Protein AF-B0E3B0-F1 (afdb_monomer_lite)

Sequence (102 aa):
MNGLGTLAKTVGEEAWDVDTEVPWGCEVCIDTYPLHRCSPLITDQEACSTLSWAALRRNLSAHAESNLAIVVGGTKDEVVLKLEGSLRTRTLDSLVRRMIGN

Foldseek 3Di:
DCDQLNVLVVCVVVVPQAADADDPVCPVVVVPQCLDADDDAPLDLVCLVVDDLVVLLVNLVSVCVRPVVRDRDDDSVVSSVSSSVSSSVSVSVVSSVVNHPD

Organism: Laccaria bicolor (strain S238N-H82 / ATCC MYA-4686) (NCBI:txid486041)

Radius of gyration: 15.37 Å; chains: 1; bounding box: 37×23×40 Å

Secondary structure (DSSP, 8-state):
---HHHHHHHHHHHT-----PPPGGGHHHHHTS-----S-----TGGGGGS-HHHHHHHHHHHHHT-TT----S-HHHHHHHHHHHHHHHHHHHHHHHHH--

pLDDT: mean 72.77, std 10.2, range [41.81, 87.81]

Structure (mmCIF, N/CA/C/O backbone):
data_AF-B0E3B0-F1
#
_entry.id   AF-B0E3B0-F1
#
loop_
_atom_site.group_PDB
_atom_site.id
_atom_site.type_symbol
_atom_site.label_atom_id
_atom_site.label_alt_id
_atom_site.label_comp_id
_atom_site.label_asym_id
_atom_site.label_entity_id
_atom_site.label_seq_id
_atom_site.pdbx_PDB_ins_code
_atom_site.Cartn_x
_atom_site.Cartn_y
_atom_site.Cartn_z
_atom_site.occupancy
_atom_site.B_iso_or_equiv
_atom_site.auth_seq_id
_atom_site.auth_comp_id
_atom_site.auth_asym_id
_atom_site.auth_atom_id
_atom_site.pdbx_PDB_model_num
ATOM 1 N N . MET A 1 1 ? -2.358 11.701 -14.394 1.00 41.81 1 MET A N 1
ATOM 2 C CA . MET A 1 1 ? -0.928 11.355 -14.538 1.00 41.81 1 MET A CA 1
ATOM 3 C C . MET A 1 1 ? -0.867 9.946 -15.088 1.00 41.81 1 MET A C 1
ATOM 5 O O . MET A 1 1 ? -1.296 9.031 -14.400 1.00 41.81 1 MET A O 1
ATOM 9 N N . ASN A 1 2 ? -0.423 9.808 -16.334 1.00 53.09 2 ASN A N 1
ATOM 10 C CA . ASN A 1 2 ? -0.334 8.534 -17.043 1.00 53.09 2 ASN A CA 1
ATOM 11 C C . ASN A 1 2 ? 1.039 7.942 -16.707 1.00 53.09 2 ASN A C 1
ATOM 13 O O . ASN A 1 2 ? 2.048 8.445 -17.192 1.00 53.09 2 ASN A O 1
ATOM 17 N N . GLY A 1 3 ? 1.085 6.975 -15.791 1.00 72.50 3 GLY A N 1
ATOM 18 C CA . GLY A 1 3 ? 2.326 6.339 -15.333 1.00 72.50 3 GLY A CA 1
ATOM 19 C C . GLY A 1 3 ? 2.348 4.842 -15.635 1.00 72.50 3 GLY A C 1
ATOM 20 O O . GLY A 1 3 ? 1.342 4.283 -16.074 1.00 72.50 3 GLY A O 1
ATOM 21 N N . LEU A 1 4 ? 3.474 4.185 -15.342 1.00 73.50 4 LEU A N 1
ATOM 22 C CA . LEU A 1 4 ? 3.680 2.745 -15.567 1.00 73.50 4 LEU A CA 1
ATOM 23 C C . LEU A 1 4 ? 2.559 1.875 -14.982 1.00 73.50 4 LEU A C 1
ATOM 25 O O . LEU A 1 4 ? 2.110 0.948 -15.639 1.00 73.50 4 LEU A O 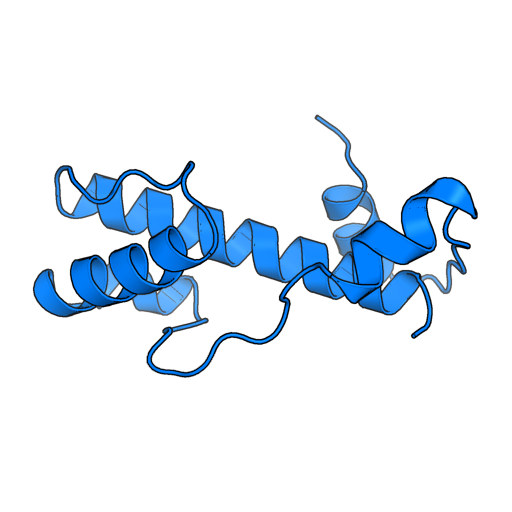1
ATOM 29 N N . GLY A 1 5 ? 2.028 2.213 -13.804 1.00 70.69 5 GLY A N 1
ATOM 30 C CA . GLY A 1 5 ? 0.897 1.483 -13.224 1.00 70.69 5 GLY A CA 1
ATOM 31 C C . GLY A 1 5 ? -0.390 1.565 -14.057 1.00 70.69 5 GLY A C 1
ATOM 32 O O . GLY A 1 5 ? -1.127 0.591 -14.156 1.00 70.69 5 GLY A O 1
ATOM 33 N N . THR A 1 6 ? -0.669 2.705 -14.698 1.00 76.06 6 THR A N 1
ATOM 34 C CA . THR A 1 6 ? -1.829 2.839 -15.598 1.00 76.06 6 THR A CA 1
ATOM 35 C C . THR A 1 6 ? -1.637 2.005 -16.859 1.00 76.06 6 THR A C 1
ATOM 37 O O . THR A 1 6 ? -2.561 1.301 -17.251 1.00 76.06 6 THR A O 1
ATOM 40 N N . LEU A 1 7 ? -0.431 2.029 -17.435 1.00 77.25 7 LEU A N 1
ATOM 41 C CA . LEU A 1 7 ? -0.068 1.180 -18.570 1.00 77.25 7 LEU A CA 1
ATOM 42 C C . LEU A 1 7 ? -0.208 -0.305 -18.210 1.00 77.25 7 LEU A C 1
ATOM 44 O O . LEU A 1 7 ? -0.860 -1.042 -18.935 1.00 77.25 7 LEU A O 1
ATOM 48 N N . ALA A 1 8 ? 0.322 -0.723 -17.059 1.00 74.62 8 ALA A N 1
ATOM 49 C CA . ALA A 1 8 ? 0.277 -2.112 -16.616 1.00 74.62 8 ALA A CA 1
ATOM 50 C C . ALA A 1 8 ? -1.143 -2.621 -16.366 1.00 74.62 8 ALA A C 1
ATOM 52 O O . ALA A 1 8 ? -1.455 -3.775 -16.657 1.00 74.62 8 ALA A O 1
ATOM 53 N N . LYS A 1 9 ? -2.026 -1.747 -15.871 1.00 77.56 9 LYS A N 1
ATOM 54 C CA . LYS A 1 9 ? -3.450 -2.056 -15.763 1.00 77.56 9 LYS A CA 1
ATOM 55 C C . LYS A 1 9 ? -4.065 -2.317 -17.144 1.00 77.56 9 LYS A C 1
ATOM 57 O O . LYS A 1 9 ? -4.681 -3.360 -17.324 1.00 77.56 9 LYS A O 1
ATOM 62 N N . THR A 1 10 ? -3.866 -1.414 -18.105 1.00 76.88 10 THR A N 1
ATOM 63 C CA . THR A 1 10 ? -4.419 -1.549 -19.464 1.00 76.88 10 THR A CA 1
ATOM 64 C C . THR A 1 10 ? -3.860 -2.772 -20.193 1.00 76.88 10 THR A C 1
ATOM 66 O O . THR A 1 10 ? -4.628 -3.559 -20.729 1.00 76.88 10 THR A O 1
ATOM 69 N N . VAL A 1 11 ? -2.544 -2.995 -20.133 1.00 75.69 11 VAL A N 1
ATOM 70 C CA . VAL A 1 11 ? -1.880 -4.176 -20.713 1.00 75.69 11 VAL A CA 1
ATOM 71 C C . VAL A 1 11 ? -2.444 -5.472 -20.120 1.00 75.69 11 VAL A C 1
ATOM 73 O O . VAL A 1 11 ? -2.727 -6.419 -20.852 1.00 75.69 11 VAL A O 1
ATOM 76 N N . GLY A 1 12 ? -2.662 -5.508 -18.800 1.00 69.62 12 GLY A N 1
ATOM 77 C CA . GLY A 1 12 ? -3.255 -6.657 -18.118 1.00 69.62 12 GLY A CA 1
ATOM 78 C C . GLY A 1 12 ? -4.730 -6.905 -18.457 1.00 69.62 12 GLY A C 1
ATOM 79 O O . GLY A 1 12 ? -5.131 -8.065 -18.529 1.00 69.62 12 GLY A O 1
ATOM 80 N N . GLU A 1 13 ? -5.527 -5.852 -18.658 1.00 77.50 13 GLU A N 1
ATOM 81 C CA . GLU A 1 13 ? -6.951 -5.942 -19.029 1.00 77.50 13 GLU A CA 1
ATOM 82 C C . GLU A 1 13 ? -7.147 -6.322 -20.507 1.00 77.50 13 GLU A C 1
ATOM 84 O O . GLU A 1 13 ? -8.065 -7.075 -20.828 1.00 77.50 13 GLU A O 1
ATOM 89 N N . GLU A 1 14 ? -6.271 -5.852 -21.399 1.00 77.44 14 GLU A N 1
ATOM 90 C CA . GLU A 1 14 ? -6.345 -6.095 -22.849 1.00 77.44 14 GLU A CA 1
ATOM 91 C C . GLU A 1 14 ? -5.515 -7.310 -23.311 1.00 77.44 14 GLU A C 1
ATOM 93 O O . GLU A 1 14 ? -5.477 -7.611 -24.503 1.00 77.44 14 GLU A O 1
ATOM 98 N N . ALA A 1 15 ? -4.881 -8.028 -22.372 1.00 64.12 15 ALA A N 1
ATOM 99 C CA . ALA A 1 15 ? -4.013 -9.185 -22.616 1.00 64.12 15 ALA A CA 1
ATOM 100 C C . ALA A 1 15 ? -2.907 -8.916 -23.654 1.00 64.12 15 ALA A C 1
ATOM 102 O O . ALA A 1 15 ? -2.560 -9.786 -24.455 1.00 64.12 15 ALA A O 1
ATOM 103 N N . TRP A 1 16 ? -2.361 -7.700 -23.654 1.00 67.88 16 TRP A N 1
ATOM 104 C CA . TRP A 1 16 ? -1.219 -7.371 -24.497 1.00 67.88 16 TRP A CA 1
ATOM 105 C C . TRP A 1 16 ? 0.043 -7.993 -23.907 1.00 67.88 16 TRP A C 1
ATOM 107 O O . TRP A 1 16 ? 0.302 -7.873 -22.710 1.00 67.88 16 TRP A O 1
ATOM 117 N N . ASP A 1 17 ? 0.833 -8.645 -24.753 1.00 63.75 17 ASP A N 1
ATOM 118 C CA . ASP A 1 17 ? 2.145 -9.155 -24.372 1.00 63.75 17 ASP A CA 1
ATOM 119 C C . ASP A 1 17 ? 3.176 -8.060 -24.659 1.00 63.75 17 ASP A C 1
ATOM 121 O O . ASP A 1 17 ? 3.560 -7.821 -25.806 1.00 63.75 17 ASP A O 1
ATOM 125 N N . VAL A 1 18 ? 3.513 -7.294 -23.622 1.00 67.12 18 VAL A N 1
ATOM 126 C CA . VAL A 1 18 ? 4.469 -6.187 -23.700 1.00 67.12 18 VAL A CA 1
ATOM 127 C C . VAL A 1 18 ? 5.643 -6.537 -22.807 1.00 67.12 18 VAL A C 1
ATOM 129 O O . VAL A 1 18 ? 5.537 -6.447 -21.584 1.00 67.12 18 VAL A O 1
ATOM 132 N N . ASP A 1 19 ? 6.746 -6.919 -23.440 1.00 63.88 19 ASP A N 1
ATOM 133 C CA . ASP A 1 19 ? 8.004 -7.187 -22.759 1.00 63.88 19 ASP A CA 1
ATOM 134 C C . ASP A 1 19 ? 8.725 -5.864 -22.467 1.00 63.88 19 ASP A C 1
ATOM 136 O O . ASP A 1 19 ? 8.857 -4.998 -23.343 1.00 63.88 19 ASP A O 1
ATOM 140 N N . THR A 1 20 ? 9.137 -5.670 -21.216 1.00 65.50 20 THR A N 1
ATOM 141 C CA . THR A 1 20 ? 9.804 -4.441 -2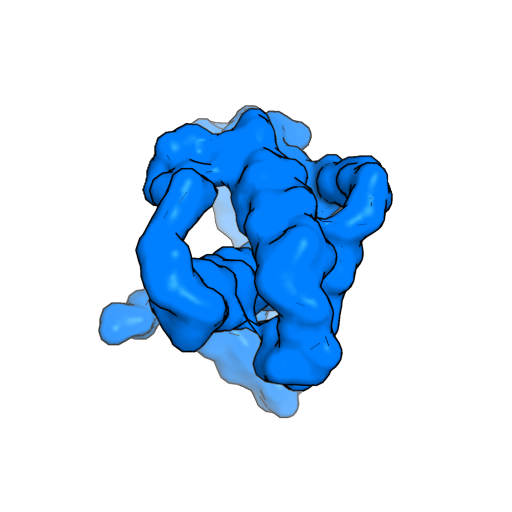0.771 1.00 65.50 20 THR A CA 1
ATOM 142 C C . THR A 1 20 ? 11.060 -4.767 -19.987 1.00 65.50 20 THR A C 1
ATOM 144 O O . THR A 1 20 ? 10.993 -5.299 -18.885 1.00 65.50 20 THR A O 1
ATOM 147 N N . GLU A 1 21 ? 12.212 -4.374 -20.528 1.00 67.38 21 GLU A N 1
ATOM 148 C CA . GLU A 1 21 ? 13.492 -4.529 -19.841 1.00 67.38 21 GLU A CA 1
ATOM 149 C C . GLU A 1 21 ? 13.713 -3.436 -18.787 1.00 67.38 21 GLU A C 1
ATOM 151 O O . GLU A 1 21 ? 13.398 -2.254 -18.979 1.00 67.38 21 GLU A O 1
ATOM 156 N N . VAL A 1 22 ? 14.312 -3.832 -17.664 1.00 68.06 22 VAL A N 1
ATOM 157 C CA . VAL A 1 22 ? 14.765 -2.908 -16.621 1.00 68.06 22 VAL A CA 1
ATOM 158 C C . VAL A 1 22 ? 16.053 -2.240 -17.088 1.00 68.06 22 VAL A C 1
ATOM 160 O O . VAL A 1 22 ? 17.005 -2.936 -17.432 1.00 68.06 22 VAL A O 1
ATOM 163 N N . PRO A 1 23 ? 16.164 -0.902 -17.042 1.00 76.69 23 PRO A N 1
ATOM 164 C CA . PRO A 1 23 ? 17.448 -0.252 -17.255 1.00 76.69 23 PRO A CA 1
ATOM 165 C C . PRO A 1 23 ? 18.476 -0.756 -16.236 1.00 76.69 23 PRO A C 1
ATOM 167 O O . PRO A 1 23 ? 18.195 -0.752 -15.041 1.00 76.69 23 PRO A O 1
ATOM 170 N N . TRP A 1 24 ? 19.684 -1.100 -16.681 1.00 65.38 24 TRP A N 1
ATOM 171 C CA . TRP A 1 24 ? 20.735 -1.706 -15.845 1.00 65.38 24 TRP A CA 1
ATOM 172 C C . TRP A 1 24 ? 20.976 -1.000 -14.492 1.00 65.38 24 TRP A C 1
ATOM 174 O O . TRP A 1 24 ? 21.130 -1.636 -13.454 1.00 65.38 24 TRP A O 1
ATOM 184 N N . GLY A 1 25 ? 20.923 0.337 -14.458 1.00 69.44 25 GLY A N 1
ATOM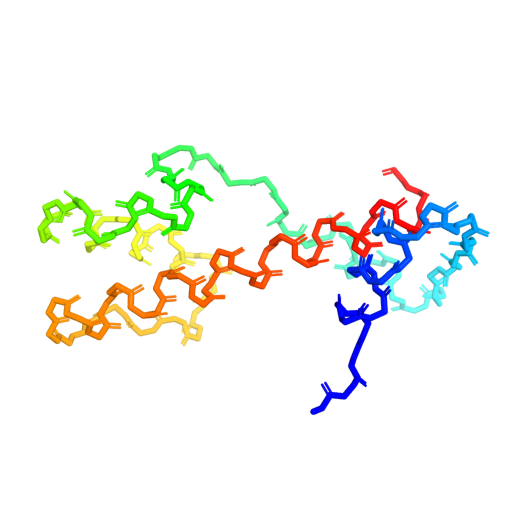 185 C CA . GLY A 1 25 ? 21.077 1.116 -13.219 1.00 69.44 25 GLY A CA 1
ATOM 186 C C . GLY A 1 25 ? 19.931 0.973 -12.202 1.00 69.44 25 GLY A C 1
ATOM 187 O O . GLY A 1 25 ? 20.053 1.451 -11.076 1.00 69.44 25 GLY A O 1
ATOM 188 N N . CYS A 1 26 ? 18.820 0.345 -12.585 1.00 65.31 26 CYS A N 1
ATOM 189 C CA . CYS A 1 26 ? 17.622 0.147 -11.774 1.00 65.31 26 CYS A CA 1
ATOM 190 C C . CYS A 1 26 ? 17.433 -1.306 -11.306 1.00 65.31 26 CYS A C 1
ATOM 192 O O . CYS A 1 26 ? 16.583 -1.530 -10.445 1.00 65.31 26 CYS A O 1
ATOM 194 N N . GLU A 1 27 ? 18.222 -2.269 -11.801 1.00 66.25 27 GLU A N 1
ATOM 195 C CA . GLU A 1 27 ? 18.130 -3.690 -11.411 1.00 66.25 27 GLU A CA 1
ATOM 196 C C . GLU A 1 27 ? 18.283 -3.873 -9.892 1.00 66.25 27 GLU A C 1
ATOM 198 O O . GLU A 1 27 ? 17.440 -4.482 -9.234 1.00 66.25 27 GLU A O 1
ATOM 203 N N . VAL A 1 28 ? 19.284 -3.211 -9.303 1.00 64.12 28 VAL A N 1
ATOM 204 C CA . VAL A 1 28 ? 19.569 -3.254 -7.856 1.00 64.12 28 VAL A CA 1
ATOM 205 C C . VAL A 1 28 ? 18.392 -2.738 -7.015 1.00 64.12 28 VAL A C 1
ATOM 207 O O . VAL A 1 28 ? 18.153 -3.208 -5.900 1.00 64.12 28 VAL A O 1
ATOM 210 N N . CYS A 1 29 ? 17.633 -1.776 -7.545 1.00 58.72 29 CYS A N 1
ATOM 211 C CA . CYS A 1 29 ? 16.487 -1.179 -6.860 1.00 58.72 29 CYS A CA 1
ATOM 212 C C . CYS A 1 29 ? 15.251 -2.087 -6.884 1.00 58.72 29 CYS A C 1
ATOM 214 O O . CYS A 1 29 ? 14.418 -1.992 -5.985 1.00 58.72 29 CYS A O 1
ATOM 216 N N . ILE A 1 30 ? 15.116 -2.957 -7.890 1.00 63.94 30 ILE A N 1
ATOM 217 C CA . ILE A 1 30 ? 13.985 -3.888 -8.001 1.00 63.94 30 ILE A CA 1
ATOM 218 C C . ILE A 1 30 ? 14.148 -5.056 -7.033 1.00 63.94 30 ILE A C 1
ATOM 220 O O . ILE A 1 30 ? 13.188 -5.419 -6.348 1.00 63.94 30 ILE A O 1
ATOM 224 N N . ASP A 1 31 ? 15.361 -5.595 -6.919 1.00 62.16 31 ASP A N 1
ATOM 225 C CA . ASP A 1 31 ? 15.648 -6.719 -6.019 1.00 62.16 31 ASP A CA 1
ATOM 226 C C . ASP A 1 31 ? 15.510 -6.339 -4.543 1.00 62.16 31 ASP A C 1
ATOM 228 O O . ASP A 1 31 ? 15.120 -7.156 -3.709 1.00 62.16 31 ASP A O 1
ATOM 232 N N . THR A 1 32 ? 15.771 -5.073 -4.216 1.00 58.78 32 THR A N 1
ATOM 233 C CA . THR A 1 32 ? 15.608 -4.537 -2.860 1.00 58.78 32 THR A CA 1
ATOM 234 C C . THR A 1 32 ? 14.206 -4.002 -2.572 1.00 58.78 32 THR A C 1
ATOM 236 O O . THR A 1 32 ? 13.937 -3.638 -1.427 1.00 58.78 32 THR A O 1
ATOM 239 N N . TYR A 1 33 ? 13.289 -3.983 -3.551 1.00 60.75 33 TYR A N 1
ATOM 240 C CA . TYR A 1 33 ? 11.916 -3.521 -3.346 1.00 6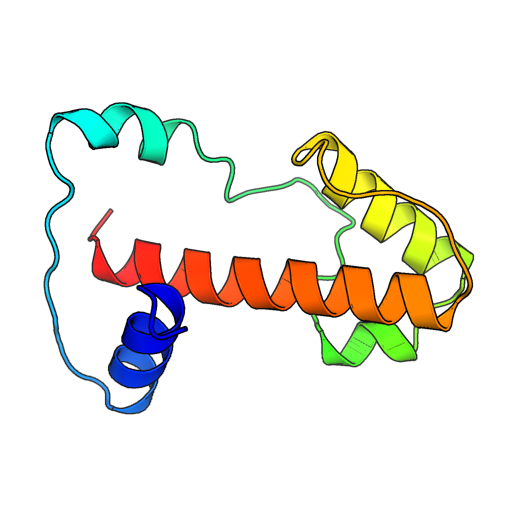0.75 33 TYR A CA 1
ATOM 241 C C . TYR A 1 33 ? 11.068 -4.620 -2.676 1.00 60.75 33 TYR A C 1
ATOM 243 O O . TYR A 1 33 ? 10.752 -5.638 -3.305 1.00 60.75 33 TYR A O 1
ATOM 251 N N . PRO A 1 34 ? 10.652 -4.454 -1.405 1.00 57.84 34 PRO A N 1
ATOM 252 C CA . PRO A 1 34 ? 9.965 -5.507 -0.671 1.00 57.84 34 PRO A CA 1
ATOM 253 C C . PRO A 1 34 ? 8.505 -5.622 -1.131 1.00 57.84 34 PRO A C 1
ATOM 255 O O . PRO A 1 34 ? 7.610 -4.942 -0.620 1.00 57.84 34 PRO A O 1
ATOM 258 N N . LEU A 1 35 ? 8.249 -6.513 -2.092 1.00 56.91 35 LEU A N 1
ATOM 259 C CA . LEU A 1 35 ? 6.891 -6.860 -2.532 1.00 56.91 35 LEU A CA 1
ATOM 260 C C . LEU A 1 35 ? 6.188 -7.874 -1.629 1.00 56.91 35 LEU A C 1
ATOM 262 O O . LEU A 1 35 ? 4.961 -7.967 -1.640 1.00 56.91 35 LEU A O 1
ATOM 266 N N . HIS A 1 36 ? 6.937 -8.625 -0.827 1.00 51.50 36 HIS A N 1
ATOM 267 C CA . HIS A 1 36 ? 6.376 -9.555 0.143 1.00 51.50 36 HIS A CA 1
ATOM 268 C C . HIS A 1 36 ? 6.511 -8.990 1.547 1.00 51.50 36 HIS A C 1
ATOM 270 O O . HIS A 1 36 ? 7.609 -8.765 2.047 1.00 51.50 36 HIS A O 1
ATOM 276 N N . ARG A 1 37 ? 5.362 -8.751 2.182 1.00 56.16 37 ARG A N 1
ATOM 277 C CA . ARG A 1 37 ? 5.289 -8.375 3.591 1.00 56.16 37 ARG A CA 1
ATOM 278 C C . ARG A 1 37 ? 4.582 -9.477 4.359 1.00 56.16 37 ARG A C 1
ATOM 280 O O . ARG A 1 37 ? 3.526 -9.946 3.941 1.00 56.16 37 ARG A O 1
ATOM 287 N N . CYS A 1 38 ? 5.179 -9.875 5.475 1.00 45.66 38 CYS A N 1
ATOM 288 C CA . CYS A 1 38 ? 4.602 -10.842 6.398 1.00 45.66 38 CYS A CA 1
ATOM 289 C C . CYS A 1 38 ? 3.306 -10.289 7.024 1.00 45.66 38 CYS A C 1
ATOM 291 O O . CYS A 1 38 ? 3.222 -9.109 7.357 1.00 45.66 38 CYS A O 1
ATOM 293 N N . SER A 1 39 ? 2.300 -11.164 7.147 1.00 47.47 39 SER A N 1
ATOM 294 C CA . SER A 1 39 ? 0.968 -10.952 7.748 1.00 47.47 39 SER A CA 1
ATOM 295 C C . SER A 1 39 ? 0.957 -10.149 9.062 1.00 47.47 39 SER A C 1
ATOM 297 O O . SER A 1 39 ? 1.918 -10.247 9.823 1.00 47.47 39 SER A O 1
ATOM 299 N N . PRO A 1 40 ? -0.144 -9.431 9.402 1.00 51.44 40 PRO A N 1
ATOM 300 C CA . PRO A 1 40 ? -1.525 -9.618 8.946 1.00 51.44 40 PRO A CA 1
ATOM 301 C C . PRO A 1 40 ? -2.009 -8.401 8.148 1.00 51.44 40 PRO A C 1
ATOM 303 O O . PRO A 1 40 ? -2.656 -7.492 8.668 1.00 51.44 40 PRO A O 1
ATOM 306 N N . LEU A 1 41 ? -1.659 -8.365 6.868 1.00 63.28 41 LEU A N 1
ATOM 307 C CA . LEU A 1 41 ? -2.046 -7.287 5.971 1.00 63.28 41 LEU A CA 1
ATOM 308 C C . LEU A 1 41 ? -3.270 -7.757 5.201 1.00 63.28 41 LEU A C 1
ATOM 310 O O . LEU A 1 41 ? -3.176 -8.646 4.362 1.00 63.28 41 LEU A O 1
ATOM 314 N N . ILE A 1 42 ? -4.428 -7.182 5.508 1.00 66.94 42 ILE A N 1
ATOM 315 C CA . ILE A 1 42 ? -5.583 -7.297 4.619 1.00 66.94 42 ILE A CA 1
ATOM 316 C C . ILE A 1 42 ? -5.167 -6.632 3.319 1.00 66.94 42 ILE A C 1
ATOM 318 O O . ILE A 1 42 ? -4.824 -5.450 3.310 1.00 66.94 42 ILE A O 1
ATOM 322 N N . THR A 1 43 ? -5.121 -7.439 2.270 1.00 66.75 43 THR A N 1
ATOM 323 C CA . THR A 1 43 ? -4.712 -7.053 0.921 1.00 66.75 43 THR A CA 1
ATOM 324 C C . THR A 1 43 ? -5.893 -6.628 0.058 1.00 66.75 43 THR A C 1
ATOM 326 O O . THR A 1 43 ? -5.686 -6.068 -1.013 1.00 66.75 43 THR A O 1
ATOM 329 N N . ASP A 1 44 ? -7.114 -6.895 0.521 1.00 71.88 44 ASP A N 1
ATOM 330 C CA . ASP A 1 44 ? -8.343 -6.579 -0.188 1.00 71.88 44 ASP A CA 1
ATOM 331 C C . ASP A 1 44 ? -8.783 -5.134 0.086 1.00 71.88 44 ASP A C 1
ATOM 333 O O . ASP A 1 44 ? -9.017 -4.731 1.232 1.00 71.88 44 ASP A O 1
ATOM 337 N N . GLN A 1 45 ? -8.879 -4.356 -0.993 1.00 73.25 45 GLN A N 1
ATOM 338 C CA . GLN A 1 45 ? -9.307 -2.966 -0.958 1.00 73.25 45 GLN A CA 1
ATOM 339 C C . GLN A 1 45 ? -10.769 -2.851 -0.506 1.00 73.25 45 GLN A C 1
ATOM 341 O O . GLN A 1 45 ? -11.074 -1.991 0.317 1.00 73.25 45 GLN A O 1
ATOM 346 N N . GLU A 1 46 ? -11.659 -3.735 -0.965 1.00 76.62 46 GLU A N 1
ATOM 347 C CA . GLU A 1 46 ? -13.095 -3.641 -0.655 1.00 76.62 46 GLU A CA 1
ATOM 348 C C . GLU A 1 46 ? -13.390 -3.986 0.808 1.00 76.62 46 GLU A C 1
ATOM 350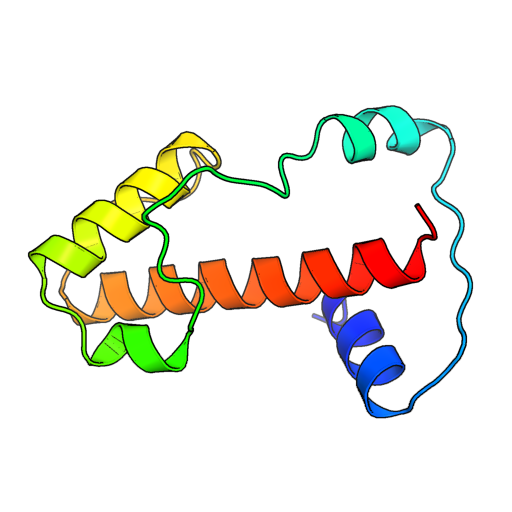 O O . GLU A 1 46 ? -14.288 -3.417 1.438 1.00 76.62 46 GLU A O 1
ATOM 355 N N . ALA A 1 47 ? -12.559 -4.847 1.397 1.00 78.50 47 ALA A N 1
ATOM 356 C CA . ALA A 1 47 ? -12.658 -5.198 2.802 1.00 78.50 47 ALA A CA 1
ATOM 357 C C . ALA A 1 47 ? -12.358 -4.009 3.731 1.00 78.50 47 ALA A C 1
ATOM 359 O O . ALA A 1 47 ? -12.841 -4.018 4.864 1.00 78.50 47 ALA A O 1
ATOM 360 N N . CYS A 1 48 ? -11.623 -2.975 3.292 1.00 79.62 48 CYS A N 1
ATOM 361 C CA . CYS A 1 48 ? -11.151 -1.879 4.152 1.00 79.62 48 CYS A CA 1
ATOM 362 C C . CYS A 1 48 ? -12.287 -1.157 4.896 1.00 79.62 48 CYS A C 1
ATOM 364 O O . CYS A 1 48 ? -12.174 -0.895 6.096 1.00 79.62 48 CYS A O 1
ATOM 366 N N . SER A 1 49 ? -13.409 -0.899 4.223 1.00 79.75 49 SER A N 1
ATOM 367 C CA . SER A 1 49 ? -14.584 -0.236 4.811 1.00 79.75 49 SER A CA 1
ATOM 368 C C . SER A 1 49 ? -15.265 -1.064 5.916 1.00 79.75 49 SER A C 1
ATOM 370 O O . SER A 1 49 ? -15.806 -0.514 6.882 1.00 79.75 49 SER A O 1
ATOM 372 N N . THR A 1 50 ? -15.177 -2.393 5.821 1.00 82.75 50 THR A N 1
ATOM 373 C CA . THR A 1 50 ? -15.800 -3.346 6.756 1.00 82.75 50 THR A CA 1
ATOM 374 C C . THR A 1 50 ? -14.981 -3.556 8.032 1.00 82.75 50 THR A C 1
ATOM 376 O O . THR A 1 50 ? -15.462 -4.132 9.011 1.00 82.75 50 THR A O 1
ATOM 379 N N . LEU A 1 51 ? -13.741 -3.059 8.060 1.00 81.69 51 LEU A N 1
ATOM 380 C CA . LEU A 1 51 ? -12.832 -3.279 9.172 1.00 81.69 51 LEU A CA 1
ATOM 381 C C . LEU A 1 51 ? -13.168 -2.442 10.402 1.00 81.69 51 LEU A C 1
ATOM 383 O O . LEU A 1 51 ? -13.615 -1.287 10.355 1.00 81.69 51 LEU A O 1
ATOM 387 N N . SER A 1 52 ? -12.877 -3.042 11.556 1.00 85.00 52 SER A N 1
ATOM 388 C CA . SER A 1 52 ? -12.861 -2.318 12.818 1.00 85.00 52 SER A CA 1
ATOM 389 C C . SER A 1 52 ? -11.753 -1.264 12.805 1.00 85.00 52 SER A C 1
ATOM 391 O O . SER A 1 52 ? -10.712 -1.422 12.165 1.00 85.00 52 SER A O 1
ATOM 393 N N . TRP A 1 53 ? -11.944 -0.193 13.572 1.00 81.50 53 TRP A N 1
ATOM 394 C CA . TRP A 1 53 ? -10.944 0.868 13.698 1.00 81.50 53 TRP A CA 1
ATOM 395 C C . TRP A 1 53 ? -9.572 0.349 14.162 1.00 81.50 53 TRP A C 1
ATOM 397 O O . TRP A 1 53 ? -8.530 0.772 13.662 1.00 81.50 53 TRP A O 1
ATOM 407 N N . ALA A 1 54 ? -9.565 -0.625 15.076 1.00 82.12 54 ALA A N 1
ATOM 408 C CA . ALA A 1 54 ? -8.343 -1.269 15.546 1.00 82.12 54 ALA A CA 1
ATOM 409 C C . ALA A 1 54 ? -7.646 -2.085 14.442 1.00 82.12 54 ALA A C 1
ATOM 411 O O . ALA A 1 54 ? -6.418 -2.060 14.355 1.00 82.12 54 ALA A O 1
ATOM 412 N N . ALA A 1 55 ? -8.408 -2.784 13.593 1.00 82.06 55 ALA A N 1
ATOM 413 C CA . ALA A 1 55 ? -7.863 -3.534 12.461 1.00 82.06 55 ALA A CA 1
ATOM 414 C C . ALA A 1 55 ? -7.279 -2.598 11.391 1.00 82.06 55 ALA A C 1
ATOM 416 O O . ALA A 1 55 ? -6.163 -2.830 10.936 1.00 82.06 55 ALA A O 1
ATOM 417 N N . LEU A 1 56 ? -7.974 -1.501 11.073 1.00 83.19 56 LEU A N 1
ATOM 418 C CA . LEU A 1 56 ? -7.494 -0.465 10.153 1.00 83.19 56 LEU A CA 1
ATOM 419 C C . LEU A 1 56 ? -6.161 0.138 10.600 1.00 83.19 56 LEU A C 1
ATOM 421 O O . LEU A 1 56 ? -5.218 0.202 9.815 1.00 83.19 56 LEU A O 1
ATOM 425 N N . ARG A 1 57 ? -6.052 0.530 11.876 1.00 83.31 57 ARG A N 1
ATOM 426 C CA . ARG A 1 57 ? -4.804 1.093 12.413 1.00 83.31 57 ARG A CA 1
ATOM 427 C C . ARG A 1 57 ? -3.661 0.087 12.406 1.00 83.31 57 ARG A C 1
ATOM 429 O O . ARG A 1 57 ? -2.573 0.452 11.987 1.00 83.31 57 ARG A O 1
ATOM 436 N N . ARG A 1 58 ? -3.894 -1.160 12.836 1.00 82.38 58 ARG A N 1
ATOM 437 C CA . ARG A 1 58 ? -2.858 -2.213 12.813 1.00 82.38 58 ARG A CA 1
ATOM 438 C C . ARG A 1 58 ? -2.368 -2.491 11.397 1.00 82.38 58 ARG A C 1
ATOM 440 O O . ARG A 1 58 ? -1.167 -2.619 11.189 1.00 82.38 58 ARG A O 1
ATOM 447 N N . ASN A 1 59 ? -3.288 -2.529 10.438 1.00 82.19 59 ASN A N 1
ATOM 448 C CA . ASN A 1 59 ? -2.954 -2.729 9.038 1.00 82.19 59 ASN A CA 1
ATOM 449 C C . ASN A 1 59 ? -2.128 -1.547 8.499 1.00 82.19 59 ASN A C 1
ATOM 451 O O . ASN A 1 59 ? -1.007 -1.740 8.034 1.00 82.19 59 ASN A O 1
ATOM 455 N N . LEU A 1 60 ? -2.598 -0.308 8.681 1.00 81.75 60 LEU A N 1
ATOM 456 C CA . LEU A 1 60 ? -1.865 0.879 8.235 1.00 81.75 60 LEU A CA 1
ATOM 457 C C . LEU A 1 60 ? -0.487 1.013 8.913 1.00 81.75 60 LEU A C 1
ATOM 459 O O . LEU A 1 60 ? 0.476 1.402 8.258 1.00 81.75 60 LEU A O 1
ATOM 463 N N . SER A 1 61 ? -0.368 0.648 10.193 1.00 81.44 61 SER A N 1
ATOM 464 C CA . SER A 1 61 ? 0.915 0.570 10.903 1.00 81.44 61 SER A CA 1
ATOM 465 C C . SER A 1 61 ? 1.885 -0.411 10.250 1.00 81.44 61 SER A 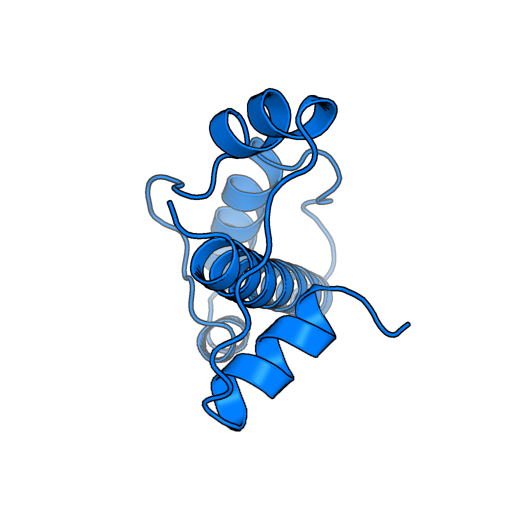C 1
ATOM 467 O O . SER A 1 61 ? 3.015 -0.029 9.964 1.00 81.44 61 SER A O 1
ATOM 469 N N . ALA A 1 62 ? 1.436 -1.625 9.926 1.00 79.38 62 ALA A N 1
ATOM 470 C CA . ALA A 1 62 ? 2.263 -2.603 9.219 1.00 79.38 62 ALA A CA 1
ATOM 471 C C . ALA A 1 62 ? 2.657 -2.118 7.806 1.00 79.38 62 ALA A C 1
ATOM 473 O O . ALA A 1 62 ? 3.749 -2.394 7.309 1.00 79.38 62 ALA A O 1
ATOM 474 N N . HIS A 1 63 ? 1.796 -1.336 7.144 1.00 76.25 63 HIS A N 1
ATOM 475 C CA . HIS A 1 63 ? 2.158 -0.660 5.896 1.00 76.25 63 HIS A CA 1
ATOM 476 C C . HIS A 1 63 ? 3.234 0.422 6.095 1.00 76.25 63 HIS A C 1
ATOM 478 O O . HIS A 1 63 ? 4.118 0.553 5.239 1.00 76.25 63 HIS A O 1
ATOM 484 N N . ALA A 1 64 ? 3.174 1.177 7.192 1.00 79.69 64 ALA A N 1
ATOM 485 C CA . ALA A 1 64 ? 4.116 2.249 7.501 1.00 79.69 64 ALA A CA 1
ATOM 486 C C . ALA A 1 64 ? 5.521 1.741 7.860 1.00 79.69 64 ALA A C 1
ATOM 488 O O . ALA A 1 64 ? 6.500 2.412 7.542 1.00 79.69 64 ALA A O 1
ATOM 489 N N . GLU A 1 65 ? 5.647 0.531 8.415 1.00 76.94 65 GLU A N 1
ATOM 490 C CA . GLU A 1 65 ? 6.951 -0.092 8.715 1.00 76.94 65 GLU A CA 1
ATOM 491 C C . GLU A 1 65 ? 7.860 -0.224 7.486 1.00 76.94 65 GLU A C 1
ATOM 493 O O . GLU A 1 65 ? 9.077 -0.135 7.603 1.00 76.94 65 GLU A O 1
ATOM 498 N N . SER A 1 66 ? 7.284 -0.405 6.295 1.00 67.44 66 SER A N 1
ATOM 499 C CA . SER A 1 66 ? 8.052 -0.504 5.038 1.00 67.44 66 SER A CA 1
ATOM 500 C C . SER A 1 66 ? 7.839 0.681 4.099 1.00 67.44 66 SER A C 1
ATOM 502 O O . SER A 1 66 ? 8.362 0.688 2.990 1.00 67.44 66 SER A O 1
ATOM 504 N N . ASN A 1 67 ? 7.055 1.676 4.510 1.00 70.88 67 ASN A N 1
ATOM 505 C CA . ASN A 1 67 ? 6.937 2.939 3.797 1.00 70.88 67 ASN A CA 1
ATOM 506 C C . ASN A 1 67 ? 6.730 4.068 4.809 1.00 70.88 67 ASN A C 1
ATOM 508 O O . ASN A 1 67 ? 5.601 4.375 5.193 1.00 70.88 67 ASN A O 1
ATOM 512 N N . LEU A 1 68 ? 7.836 4.706 5.196 1.00 72.00 68 LEU A N 1
ATOM 513 C CA . LEU A 1 68 ? 7.858 5.789 6.182 1.00 72.00 68 LEU A CA 1
ATOM 514 C C . LEU A 1 68 ? 7.057 7.030 5.748 1.00 72.00 68 LEU A C 1
ATOM 516 O O . LEU A 1 68 ? 6.770 7.886 6.581 1.00 72.00 68 LEU A O 1
ATOM 520 N N . ALA A 1 69 ? 6.660 7.133 4.474 1.00 74.25 69 ALA A N 1
ATOM 521 C CA . ALA A 1 69 ? 5.769 8.194 4.006 1.00 74.25 69 ALA A CA 1
ATOM 522 C C . ALA A 1 69 ? 4.302 7.983 4.440 1.00 74.25 69 ALA A C 1
ATOM 524 O O . ALA A 1 69 ? 3.486 8.901 4.328 1.00 74.25 69 ALA A O 1
ATOM 525 N N . ILE A 1 70 ? 3.938 6.791 4.931 1.00 76.56 70 ILE A N 1
ATOM 526 C CA . ILE A 1 70 ? 2.577 6.488 5.382 1.00 76.56 70 ILE A CA 1
ATOM 527 C C . ILE A 1 70 ? 2.365 7.031 6.796 1.00 76.56 70 ILE A C 1
ATOM 529 O O . ILE A 1 70 ? 2.896 6.520 7.780 1.00 76.56 70 ILE A O 1
ATOM 533 N N . VAL A 1 71 ? 1.510 8.046 6.906 1.00 77.75 71 VAL A N 1
ATOM 534 C CA . VAL A 1 71 ? 1.133 8.641 8.193 1.00 77.75 71 VAL A CA 1
ATOM 535 C C . VAL A 1 71 ? -0.011 7.857 8.834 1.00 77.75 71 VAL A C 1
ATOM 537 O O . VAL A 1 71 ? -1.165 7.938 8.390 1.00 77.75 71 VAL A O 1
ATOM 540 N N . VAL A 1 72 ? 0.303 7.150 9.923 1.00 76.25 72 VAL A N 1
ATOM 541 C CA . VAL A 1 72 ? -0.658 6.397 10.740 1.00 76.25 72 VAL A CA 1
ATOM 542 C C . VAL A 1 72 ? -1.408 7.343 11.682 1.00 76.25 72 VAL A C 1
ATOM 544 O O . VAL A 1 72 ? -0.946 7.664 12.774 1.00 76.25 72 VAL A O 1
ATOM 547 N N . GLY A 1 73 ? -2.589 7.790 11.267 1.00 77.75 73 GLY A N 1
ATOM 548 C CA . GLY A 1 73 ? -3.438 8.673 12.066 1.00 77.75 73 GLY A CA 1
ATOM 549 C C . GLY A 1 73 ? -4.525 9.342 11.232 1.00 77.75 73 GLY A C 1
ATOM 550 O O . GLY A 1 73 ? -4.453 9.332 9.998 1.00 77.75 73 GLY A O 1
ATOM 551 N N . GLY A 1 74 ? -5.518 9.908 11.918 1.00 84.81 74 GLY A N 1
ATOM 552 C CA . GLY A 1 74 ? -6.683 10.545 11.307 1.00 84.81 74 GLY A CA 1
ATOM 553 C C . GLY A 1 74 ? -8.009 9.972 11.801 1.00 84.81 74 GLY A C 1
ATOM 554 O O . GLY A 1 74 ? -8.050 9.207 12.772 1.00 84.81 74 GLY A O 1
ATOM 555 N N . THR A 1 75 ? -9.087 10.345 11.123 1.00 87.81 75 THR A N 1
ATOM 556 C CA . THR A 1 75 ? -10.422 9.760 11.295 1.00 87.81 75 THR A CA 1
ATOM 557 C C . THR A 1 75 ? -10.484 8.341 10.714 1.00 87.81 75 THR A C 1
ATOM 559 O O . THR A 1 75 ? -9.576 7.898 10.004 1.00 87.81 75 THR A O 1
ATOM 562 N N . LYS A 1 76 ? -11.563 7.600 11.010 1.00 83.06 76 LYS A N 1
ATOM 563 C CA . LYS A 1 76 ? -11.769 6.259 10.441 1.00 83.06 76 LYS A CA 1
ATOM 564 C C . LYS A 1 76 ? -11.732 6.292 8.913 1.00 83.06 76 LYS A C 1
ATOM 566 O O . LYS A 1 76 ? -11.006 5.503 8.315 1.00 83.06 76 LYS A O 1
ATOM 571 N N . ASP A 1 77 ? -12.442 7.242 8.320 1.00 84.81 77 ASP A N 1
ATOM 572 C CA . ASP A 1 77 ? -12.566 7.378 6.869 1.00 84.81 77 ASP A CA 1
ATOM 573 C C . ASP A 1 77 ? -11.231 7.765 6.218 1.00 84.81 77 ASP A C 1
ATOM 575 O O . ASP A 1 77 ? -10.855 7.209 5.189 1.00 84.81 77 ASP A O 1
ATOM 579 N N . GLU A 1 78 ? -10.445 8.638 6.856 1.00 85.81 78 GLU A N 1
ATOM 580 C CA . GLU A 1 78 ? -9.105 8.997 6.370 1.00 85.81 78 GLU A CA 1
ATOM 581 C C . GLU A 1 78 ? -8.153 7.797 6.339 1.00 85.81 78 GLU A C 1
ATOM 583 O O . GLU A 1 78 ? -7.361 7.648 5.408 1.00 85.81 78 GLU A O 1
ATOM 588 N N . VAL A 1 79 ? -8.210 6.927 7.349 1.00 84.88 79 VAL A N 1
ATOM 589 C CA . VAL A 1 79 ? -7.377 5.716 7.385 1.00 84.88 79 VAL A CA 1
ATOM 590 C C . VAL A 1 79 ? -7.852 4.683 6.369 1.00 84.88 79 VAL A C 1
ATOM 592 O O . VAL A 1 79 ? -6.999 4.031 5.769 1.00 84.88 79 VAL A O 1
ATOM 595 N N . VAL A 1 80 ? -9.165 4.552 6.143 1.00 85.69 80 VAL A N 1
ATOM 596 C CA . VAL A 1 80 ? -9.710 3.710 5.064 1.00 85.69 80 VAL A CA 1
ATOM 597 C C . VAL A 1 80 ? -9.155 4.176 3.720 1.00 85.69 80 VAL A C 1
ATOM 599 O O . VAL A 1 80 ? -8.502 3.389 3.042 1.00 85.69 80 VAL A O 1
ATOM 602 N N . LEU A 1 81 ? -9.284 5.464 3.389 1.00 85.69 81 LEU A N 1
ATOM 603 C CA . LEU A 1 81 ? -8.787 6.020 2.124 1.00 85.69 81 LEU A CA 1
ATOM 604 C C . LEU A 1 81 ? -7.274 5.825 1.941 1.00 85.69 81 LEU A C 1
ATOM 606 O O . LEU A 1 81 ? -6.808 5.480 0.853 1.00 85.69 81 LEU A O 1
ATOM 610 N N . LYS A 1 82 ? -6.485 6.021 3.004 1.00 85.38 82 LYS A N 1
ATOM 611 C CA . LYS A 1 82 ? -5.029 5.793 2.973 1.00 85.38 82 LYS A CA 1
ATOM 612 C C . LYS A 1 82 ? -4.681 4.325 2.735 1.00 85.38 82 LYS A C 1
ATOM 614 O O . LYS A 1 82 ? -3.737 4.034 1.992 1.00 85.38 82 LYS A O 1
ATOM 619 N N . LEU A 1 83 ? -5.408 3.413 3.378 1.00 82.81 83 LEU A N 1
ATOM 620 C CA . LEU A 1 83 ? -5.182 1.981 3.229 1.00 82.81 83 LEU A CA 1
ATOM 621 C C . LEU A 1 83 ? -5.575 1.517 1.823 1.00 82.81 83 LEU A C 1
ATOM 623 O O . LEU A 1 83 ? -4.767 0.876 1.157 1.00 82.81 83 LEU A O 1
ATOM 627 N N . GLU A 1 84 ? -6.741 1.932 1.332 1.00 84.56 84 GLU A N 1
ATOM 628 C CA . GLU A 1 84 ? -7.204 1.644 -0.027 1.00 84.56 84 GLU A CA 1
ATOM 629 C C . GLU A 1 84 ? -6.228 2.162 -1.088 1.00 84.56 84 GLU A C 1
ATOM 631 O O . GLU A 1 84 ? -5.842 1.424 -1.995 1.00 84.56 84 GLU A O 1
ATOM 636 N N . GLY A 1 85 ? -5.758 3.407 -0.950 1.00 82.56 85 GLY A N 1
ATOM 637 C CA . GLY A 1 85 ? -4.753 3.974 -1.847 1.00 82.56 85 GLY A CA 1
ATOM 638 C C . GLY A 1 85 ? -3.437 3.191 -1.826 1.00 82.56 85 GLY A C 1
ATOM 639 O O . GLY A 1 85 ? -2.864 2.916 -2.878 1.00 82.56 85 GLY A O 1
ATOM 640 N N . SER A 1 86 ? -2.984 2.771 -0.641 1.00 81.50 86 SER A N 1
ATOM 641 C CA . SER A 1 86 ? -1.763 1.967 -0.490 1.00 81.50 86 SER A CA 1
ATOM 642 C C . SER A 1 86 ? -1.892 0.586 -1.136 1.00 81.50 86 SER A C 1
ATOM 644 O O . SER A 1 86 ? -0.941 0.105 -1.755 1.00 81.50 86 SER A O 1
ATOM 646 N N . LEU A 1 87 ? -3.053 -0.057 -0.993 1.00 81.31 87 LEU A N 1
ATOM 647 C CA . LEU A 1 87 ? -3.347 -1.347 -1.616 1.00 81.31 87 LEU A CA 1
ATOM 648 C C . LEU A 1 87 ? -3.435 -1.221 -3.136 1.00 81.31 87 LEU A C 1
ATOM 650 O O . LEU A 1 87 ? -2.805 -2.005 -3.841 1.00 81.31 87 LEU A O 1
ATOM 654 N N . ARG A 1 88 ? -4.102 -0.178 -3.639 1.00 81.38 88 ARG A N 1
ATOM 655 C CA . ARG A 1 88 ? -4.187 0.100 -5.074 1.00 81.38 88 ARG A CA 1
ATOM 656 C C . ARG A 1 88 ? -2.807 0.264 -5.705 1.00 81.38 88 ARG A C 1
ATOM 658 O O . ARG A 1 88 ? -2.544 -0.349 -6.735 1.00 81.38 88 ARG A O 1
ATOM 665 N N . THR A 1 89 ? -1.922 1.048 -5.090 1.00 78.62 89 THR A N 1
ATOM 666 C CA . THR A 1 89 ? -0.543 1.215 -5.578 1.00 78.62 89 THR A CA 1
ATOM 667 C C . THR A 1 89 ? 0.181 -0.128 -5.650 1.00 78.62 89 THR A C 1
ATOM 669 O O . THR A 1 89 ? 0.741 -0.451 -6.690 1.00 78.62 89 THR A O 1
ATOM 672 N N . ARG A 1 90 ? 0.066 -0.975 -4.619 1.00 76.62 90 ARG A N 1
ATOM 673 C CA . ARG A 1 90 ? 0.678 -2.316 -4.630 1.00 76.62 90 ARG A CA 1
ATOM 674 C C . ARG A 1 90 ? 0.148 -3.222 -5.733 1.00 76.62 90 ARG A C 1
ATOM 676 O O . ARG A 1 90 ? 0.921 -3.989 -6.305 1.00 76.62 90 ARG A O 1
ATOM 683 N N . THR A 1 91 ? -1.152 -3.179 -6.011 1.00 77.94 91 THR A N 1
ATOM 684 C CA . THR A 1 91 ? -1.733 -3.950 -7.114 1.00 77.94 91 THR A CA 1
ATOM 685 C C . THR A 1 91 ? -1.101 -3.531 -8.437 1.00 77.94 91 THR A C 1
ATOM 687 O O . THR A 1 91 ? -0.717 -4.389 -9.226 1.00 77.94 91 THR A O 1
ATOM 690 N N . LEU A 1 92 ? -0.925 -2.224 -8.653 1.00 75.69 92 LEU A N 1
ATOM 691 C CA . LEU A 1 92 ? -0.265 -1.708 -9.852 1.00 75.69 92 LEU A CA 1
ATOM 692 C C . LEU A 1 92 ? 1.221 -2.088 -9.904 1.00 75.69 92 LEU A C 1
ATOM 694 O O . LEU A 1 92 ? 1.677 -2.542 -10.946 1.00 75.69 92 LEU A O 1
ATOM 698 N N . ASP A 1 93 ? 1.954 -1.977 -8.795 1.00 76.69 93 ASP A N 1
ATOM 699 C CA . ASP A 1 93 ? 3.373 -2.362 -8.729 1.00 76.69 93 ASP A CA 1
ATOM 700 C C . ASP A 1 93 ? 3.566 -3.857 -9.028 1.00 76.69 93 ASP A C 1
ATOM 702 O O . ASP A 1 93 ? 4.513 -4.254 -9.706 1.00 76.69 93 ASP A O 1
ATOM 706 N N . SER A 1 94 ? 2.632 -4.694 -8.567 1.00 74.25 94 SER A N 1
ATOM 707 C CA . SER A 1 94 ? 2.639 -6.137 -8.832 1.00 74.25 94 SER A CA 1
ATOM 708 C C . SER A 1 94 ? 2.385 -6.445 -10.311 1.00 74.25 94 SER A C 1
ATOM 710 O O . SER A 1 94 ? 3.022 -7.337 -10.870 1.00 74.25 94 SER A O 1
ATOM 712 N N . LEU A 1 95 ? 1.490 -5.692 -10.964 1.00 75.75 95 LEU A N 1
ATOM 713 C CA . LEU A 1 95 ? 1.266 -5.793 -12.411 1.00 75.75 95 LEU A CA 1
ATOM 714 C C . LEU A 1 95 ? 2.500 -5.351 -13.201 1.00 75.75 95 LEU A C 1
ATOM 716 O O . LEU A 1 95 ? 2.902 -6.051 -14.126 1.00 75.75 95 LEU A O 1
ATOM 720 N N . VAL A 1 96 ? 3.125 -4.237 -12.805 1.00 75.19 96 VAL A N 1
ATOM 721 C CA . VAL A 1 96 ? 4.364 -3.744 -13.421 1.00 75.19 96 VAL A CA 1
ATOM 722 C C . VAL A 1 96 ? 5.473 -4.789 -13.296 1.00 75.19 96 VAL A C 1
ATOM 724 O O . VAL A 1 96 ? 6.114 -5.100 -14.292 1.00 75.19 96 VAL A O 1
ATOM 727 N N . ARG A 1 97 ? 5.669 -5.409 -12.124 1.00 73.19 97 ARG A N 1
ATOM 728 C CA . ARG A 1 97 ? 6.694 -6.457 -11.983 1.00 73.19 97 ARG A CA 1
ATOM 729 C C . ARG A 1 97 ? 6.421 -7.677 -12.855 1.00 73.19 97 ARG A C 1
ATOM 731 O O . ARG A 1 97 ? 7.361 -8.244 -13.396 1.00 73.19 97 ARG A O 1
ATOM 738 N N . ARG A 1 98 ? 5.154 -8.059 -13.034 1.00 73.81 98 ARG A N 1
ATOM 739 C CA . ARG A 1 98 ? 4.793 -9.162 -13.932 1.00 73.81 98 ARG A CA 1
ATOM 740 C C . ARG A 1 98 ? 5.162 -8.870 -15.393 1.00 73.81 98 ARG A C 1
ATOM 742 O O . ARG A 1 98 ? 5.511 -9.801 -16.102 1.00 73.81 98 ARG A O 1
ATOM 749 N N . MET A 1 99 ? 5.104 -7.608 -15.825 1.00 73.50 99 MET A N 1
ATOM 750 C CA . MET A 1 99 ? 5.522 -7.191 -17.176 1.00 73.50 99 MET A CA 1
ATOM 751 C C . MET A 1 99 ? 7.040 -7.144 -17.370 1.00 73.50 99 MET A C 1
ATOM 753 O O . MET A 1 99 ? 7.515 -7.144 -18.497 1.00 73.50 99 MET A O 1
ATOM 757 N N . ILE A 1 100 ? 7.794 -7.054 -16.277 1.00 71.44 100 ILE A N 1
ATOM 758 C CA . ILE A 1 100 ? 9.252 -6.911 -16.305 1.00 71.44 100 ILE A CA 1
ATOM 759 C C . ILE A 1 100 ? 9.963 -8.279 -16.380 1.00 71.44 100 ILE A C 1
ATOM 761 O O . ILE A 1 100 ? 11.162 -8.333 -16.620 1.00 71.44 100 ILE A O 1
ATOM 765 N N . GLY A 1 101 ? 9.237 -9.389 -16.198 1.00 61.38 101 GLY A N 1
ATOM 766 C CA . GLY A 1 101 ? 9.791 -10.734 -16.357 1.00 61.38 101 GLY A CA 1
ATOM 767 C C . GLY A 1 101 ? 10.874 -11.062 -15.326 1.00 61.38 101 GLY A C 1
ATOM 768 O O . GLY A 1 101 ? 12.058 -11.082 -15.642 1.00 61.38 101 GLY A O 1
ATOM 769 N N . ASN A 1 102 ? 10.472 -11.340 -14.082 1.00 44.38 102 ASN A N 1
ATOM 770 C CA . ASN A 1 102 ? 11.344 -11.977 -13.088 1.00 44.38 102 ASN A CA 1
ATOM 771 C C . ASN A 1 102 ? 10.531 -12.896 -12.174 1.00 44.38 102 ASN A C 1
ATOM 773 O O . ASN A 1 102 ? 9.614 -12.370 -11.495 1.00 44.38 102 ASN A O 1
#